Protein AF-A0AAF3J3B4-F1 (afdb_monomer_lite)

Structure (mmCIF, N/CA/C/O backbone):
data_AF-A0AAF3J3B4-F1
#
_entry.id   AF-A0AAF3J3B4-F1
#
loop_
_atom_site.group_PDB
_atom_site.id
_atom_site.type_symbol
_atom_site.label_atom_id
_atom_site.label_alt_id
_atom_site.label_comp_id
_atom_site.label_asym_id
_atom_site.label_entity_id
_atom_site.label_seq_id
_atom_site.pdbx_PDB_ins_code
_atom_site.Cartn_x
_atom_site.Cartn_y
_atom_site.Cartn_z
_atom_site.occupancy
_atom_site.B_iso_or_equiv
_atom_site.auth_seq_id
_atom_site.auth_comp_id
_atom_site.auth_asym_id
_atom_site.auth_atom_id
_atom_site.pdbx_PDB_model_num
ATOM 1 N N . MET A 1 1 ? -9.361 -20.810 19.603 1.00 33.06 1 MET A N 1
ATOM 2 C CA . MET A 1 1 ? -10.565 -20.028 19.255 1.00 33.06 1 MET A CA 1
ATOM 3 C C . MET A 1 1 ? -11.150 -19.500 20.558 1.00 33.06 1 MET A C 1
ATOM 5 O O . MET A 1 1 ? -11.818 -20.246 21.258 1.00 33.06 1 MET A O 1
ATOM 9 N N . GLN A 1 2 ? -10.766 -18.286 20.964 1.00 34.66 2 GLN A N 1
ATOM 10 C CA . GLN A 1 2 ? -11.284 -17.659 22.185 1.00 34.66 2 GLN A CA 1
ATOM 11 C C . GLN A 1 2 ? -12.595 -16.958 21.848 1.00 34.66 2 GLN A C 1
ATOM 13 O O . GLN A 1 2 ? -12.635 -16.104 20.969 1.00 34.66 2 GLN A O 1
ATOM 18 N N . ILE A 1 3 ? -13.665 -17.358 22.525 1.00 41.94 3 ILE A N 1
ATOM 19 C CA . ILE A 1 3 ? -14.946 -16.663 22.479 1.00 41.94 3 ILE A CA 1
ATOM 20 C C . ILE A 1 3 ? -14.814 -15.477 23.434 1.00 41.94 3 ILE A C 1
ATOM 22 O O . ILE A 1 3 ? -14.742 -15.672 24.649 1.00 41.94 3 ILE A O 1
ATOM 26 N N . SER A 1 4 ? -14.740 -14.263 22.891 1.00 51.06 4 SER A N 1
ATOM 27 C CA . SER A 1 4 ? -14.868 -13.031 23.668 1.00 51.06 4 SER A CA 1
ATOM 28 C C . SER A 1 4 ? -16.259 -13.011 24.302 1.00 51.06 4 SER A C 1
ATOM 30 O O . SER A 1 4 ? -17.266 -12.942 23.598 1.00 51.06 4 SER A O 1
ATOM 32 N N . ARG A 1 5 ? -16.341 -13.142 25.629 1.00 59.59 5 ARG A N 1
ATOM 33 C CA . ARG A 1 5 ? -17.603 -12.951 26.351 1.00 59.59 5 ARG A CA 1
ATOM 34 C C . ARG A 1 5 ? -17.799 -11.451 26.530 1.00 59.59 5 ARG A C 1
ATOM 36 O O . ARG A 1 5 ? -17.110 -10.843 27.332 1.00 59.59 5 ARG A O 1
ATOM 43 N N . TYR A 1 6 ? -18.735 -10.877 25.784 1.00 69.06 6 TYR A N 1
ATOM 44 C CA . TYR A 1 6 ? -19.132 -9.466 25.893 1.00 69.06 6 TYR A CA 1
ATOM 45 C C . TYR A 1 6 ? -20.041 -9.184 27.104 1.00 69.06 6 TYR A C 1
ATOM 47 O O . TYR A 1 6 ? -20.527 -8.071 27.267 1.00 69.06 6 TYR A O 1
ATOM 55 N N . PHE A 1 7 ? -20.312 -10.200 27.927 1.00 75.56 7 PHE A N 1
ATOM 56 C CA . PHE A 1 7 ? -21.194 -10.108 29.081 1.00 75.56 7 PHE A CA 1
ATOM 57 C C . PHE A 1 7 ? -20.631 -10.937 30.236 1.00 75.56 7 PHE A C 1
ATOM 59 O O . PHE A 1 7 ? -20.390 -12.141 30.087 1.00 75.56 7 PHE A O 1
ATOM 66 N N . SER A 1 8 ? -20.434 -10.276 31.373 1.00 81.88 8 SER A N 1
ATOM 67 C CA . SER A 1 8 ? -20.032 -10.874 32.645 1.00 81.88 8 SER A CA 1
ATOM 68 C C . SER A 1 8 ? -21.241 -10.895 33.577 1.00 81.88 8 SER A C 1
ATOM 70 O O . SER A 1 8 ? -21.992 -9.924 33.643 1.00 81.88 8 SER A O 1
ATOM 72 N N . TYR A 1 9 ? -21.440 -12.007 34.283 1.00 86.25 9 TYR A N 1
ATOM 73 C CA . TYR A 1 9 ? -22.593 -12.224 35.152 1.00 86.25 9 TYR A CA 1
ATOM 74 C C . TYR A 1 9 ? -22.147 -12.613 36.559 1.00 86.25 9 TYR A C 1
ATOM 76 O O . TYR A 1 9 ? -21.267 -13.462 36.707 1.00 86.25 9 TYR A O 1
ATOM 84 N N . SER A 1 10 ? -22.785 -12.011 37.562 1.00 85.62 10 SER A N 1
ATOM 85 C CA . SER A 1 10 ? -22.537 -12.261 38.981 1.00 85.62 10 SER A CA 1
ATOM 86 C C . SER A 1 10 ? -23.859 -12.255 39.746 1.00 85.62 10 SER A C 1
ATOM 88 O O . SER A 1 10 ? -24.708 -11.399 39.505 1.00 85.62 10 SER A O 1
ATOM 90 N N . GLU A 1 11 ? -24.009 -13.182 40.691 1.00 88.56 11 GLU A N 1
ATOM 91 C CA . GLU A 1 11 ? -25.193 -13.332 41.546 1.00 88.56 11 GLU A CA 1
ATOM 92 C C . GLU A 1 11 ? -24.821 -13.153 43.021 1.00 88.56 11 GLU A C 1
ATOM 94 O O . GLU A 1 11 ? -23.727 -13.527 43.452 1.00 88.56 11 GLU A O 1
ATOM 99 N N . ALA A 1 12 ? -25.755 -12.626 43.811 1.00 85.62 12 ALA A N 1
ATOM 100 C CA . ALA A 1 12 ? -25.661 -12.582 45.264 1.00 85.62 12 ALA A CA 1
ATOM 101 C C . ALA A 1 12 ? -27.042 -12.822 45.889 1.00 85.62 12 ALA A C 1
ATOM 103 O O . ALA A 1 12 ? -28.060 -12.429 45.320 1.00 85.62 12 ALA A O 1
ATOM 104 N N . ASN A 1 13 ? -27.079 -13.439 47.076 1.00 83.75 13 ASN A N 1
ATOM 105 C CA . ASN A 1 13 ? -28.333 -13.662 47.796 1.00 83.75 13 ASN A CA 1
ATOM 106 C C . ASN A 1 13 ? -28.951 -12.330 48.233 1.00 83.75 13 ASN A C 1
ATOM 108 O O . ASN A 1 13 ? -28.380 -11.600 49.048 1.00 83.75 13 ASN A O 1
ATOM 112 N N . TRP A 1 14 ? -30.153 -12.067 47.736 1.00 78.75 14 TRP A N 1
ATOM 113 C CA . TRP A 1 14 ? -30.972 -10.914 48.073 1.00 78.75 14 TRP A CA 1
ATOM 114 C C . TRP A 1 14 ? -32.441 -11.358 48.191 1.00 78.75 14 TRP A C 1
ATOM 116 O O . TRP A 1 14 ? -32.853 -12.200 47.398 1.00 78.75 14 TRP A O 1
ATOM 126 N N . PRO A 1 15 ? -33.244 -10.813 49.122 1.00 74.44 15 PRO A N 1
ATOM 127 C CA . PRO A 1 15 ? -32.869 -9.893 50.194 1.00 74.44 15 PRO A CA 1
ATOM 128 C C . PRO A 1 15 ? -32.170 -10.626 51.351 1.00 74.44 15 PRO A C 1
ATOM 130 O O . PRO A 1 15 ? -32.314 -11.833 51.540 1.00 74.44 15 PRO A O 1
ATOM 133 N N . SER A 1 16 ? -31.372 -9.909 52.149 1.00 73.81 16 SER A N 1
ATOM 134 C CA . SER A 1 16 ? -30.705 -10.548 53.290 1.00 73.81 16 SER A CA 1
ATOM 135 C C . SER A 1 16 ? -31.716 -10.900 54.389 1.00 73.81 16 SER A C 1
ATOM 137 O O . SER A 1 16 ? -32.579 -10.093 54.725 1.00 73.81 16 SER A O 1
ATOM 139 N N . LYS A 1 17 ? -31.568 -12.073 55.019 1.00 69.56 17 LYS A N 1
ATOM 140 C CA . LYS A 1 17 ? -32.453 -12.522 56.117 1.00 69.56 17 LYS A CA 1
ATOM 141 C C . LYS A 1 17 ? -32.439 -11.597 57.341 1.00 69.56 17 LYS A C 1
ATOM 143 O O . LYS A 1 17 ? -33.353 -11.644 58.153 1.00 69.56 17 LYS A O 1
ATOM 148 N N . SER A 1 18 ? -31.400 -10.770 57.480 1.00 67.81 18 SER A N 1
ATOM 149 C CA . SER A 1 18 ? -31.260 -9.800 58.572 1.00 67.81 18 SER A CA 1
ATOM 150 C C . SER A 1 18 ? -32.009 -8.488 58.315 1.00 67.81 18 SER A C 1
ATOM 152 O O . SER A 1 18 ? -32.057 -7.633 59.200 1.0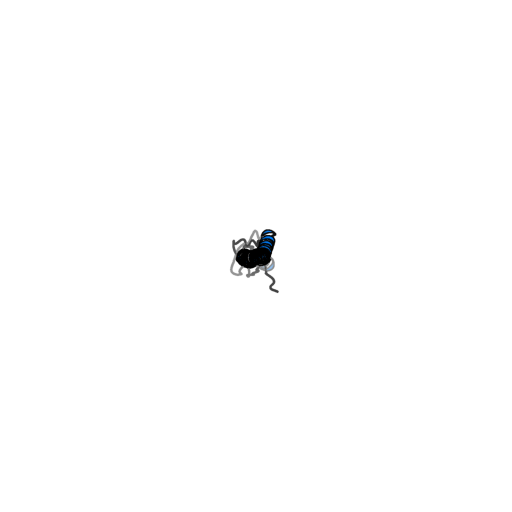0 67.81 18 SER A O 1
ATOM 154 N N . LEU A 1 19 ? -32.544 -8.284 57.111 1.00 62.31 19 LEU A N 1
ATOM 155 C CA . LEU A 1 19 ? -33.211 -7.048 56.735 1.00 62.31 19 LEU A CA 1
ATOM 156 C C . LEU A 1 19 ? -34.717 -7.165 56.991 1.00 62.31 19 LEU A C 1
ATOM 158 O O . LEU A 1 19 ? -35.427 -7.852 56.268 1.00 62.31 19 LEU A O 1
ATOM 162 N N . ASN A 1 20 ? -35.208 -6.447 58.002 1.00 60.50 20 ASN A N 1
ATOM 163 C CA . ASN A 1 20 ? -36.636 -6.195 58.201 1.00 60.50 20 ASN A CA 1
ATOM 164 C C . ASN A 1 20 ? -37.045 -4.961 57.378 1.00 60.50 20 ASN A C 1
ATOM 166 O O . ASN A 1 20 ? -37.274 -3.883 57.928 1.00 60.50 20 ASN A O 1
ATOM 170 N N . ILE A 1 21 ? -37.007 -5.078 56.047 1.00 59.84 21 ILE A N 1
ATOM 171 C CA . ILE A 1 21 ? -37.425 -3.998 55.147 1.00 59.84 21 ILE A CA 1
ATOM 172 C C . ILE A 1 21 ? -38.808 -4.342 54.597 1.00 59.84 21 ILE A C 1
ATOM 174 O O . ILE A 1 21 ? -38.985 -5.385 53.972 1.00 59.84 21 ILE A O 1
ATOM 178 N N . SER A 1 22 ? -39.770 -3.431 54.740 1.00 58.19 22 SER A N 1
ATOM 179 C CA . SER A 1 22 ? -41.000 -3.451 53.947 1.00 58.19 22 SER A CA 1
ATOM 180 C C . SER A 1 22 ? -40.673 -3.014 52.514 1.00 58.19 22 SER A C 1
ATOM 182 O O . SER A 1 22 ? -40.725 -1.826 52.182 1.00 58.19 22 SER A O 1
ATOM 184 N N . LEU A 1 23 ? -40.241 -3.956 51.676 1.00 61.84 23 LEU A N 1
ATOM 185 C CA . LEU A 1 23 ? -40.080 -3.723 50.244 1.00 61.84 23 LEU A CA 1
ATOM 186 C C . LEU A 1 23 ? -41.479 -3.528 49.649 1.00 61.84 23 LEU A C 1
ATOM 188 O O . LEU A 1 23 ? -42.265 -4.459 49.588 1.00 61.84 23 LEU A O 1
ATOM 192 N N . GLY A 1 24 ? -41.821 -2.301 49.258 1.00 65.44 24 GLY A N 1
ATOM 193 C CA . GLY A 1 24 ? -43.134 -1.993 48.685 1.00 65.44 24 GLY A CA 1
ATOM 194 C C . GLY A 1 24 ? -44.298 -2.011 49.687 1.00 65.44 24 GLY A C 1
ATOM 195 O O . GLY A 1 24 ? -44.121 -1.951 50.903 1.00 65.44 24 GLY A O 1
ATOM 196 N N . ARG A 1 25 ? -45.523 -2.012 49.148 1.00 62.44 25 ARG A N 1
ATOM 197 C CA . ARG A 1 25 ? -46.770 -2.050 49.921 1.00 62.44 25 ARG A CA 1
ATOM 198 C C . ARG A 1 25 ? -47.206 -3.511 50.038 1.00 62.44 25 ARG A C 1
ATOM 200 O O . ARG A 1 25 ? -47.656 -4.091 49.056 1.00 62.44 25 ARG A O 1
ATOM 207 N N . CYS A 1 26 ? -47.018 -4.084 51.221 1.00 67.81 26 CYS A N 1
ATOM 208 C CA . CYS A 1 26 ? -47.413 -5.447 51.551 1.00 67.81 26 CYS A CA 1
ATOM 209 C C . CYS A 1 26 ? -48.599 -5.380 52.513 1.00 67.81 26 CYS A C 1
ATOM 211 O O . CYS A 1 26 ? -48.481 -4.778 53.578 1.00 67.81 26 CYS A O 1
ATOM 213 N N . ASP A 1 27 ? -49.732 -5.967 52.132 1.00 69.75 27 ASP A N 1
ATOM 214 C CA . ASP A 1 27 ? -50.961 -5.961 52.941 1.00 69.75 27 ASP A CA 1
ATOM 215 C C . ASP A 1 27 ? -51.033 -7.159 53.922 1.00 69.75 27 ASP A C 1
ATOM 217 O O . ASP A 1 27 ? -52.034 -7.343 54.613 1.00 69.75 27 ASP A O 1
ATOM 221 N N . LEU A 1 28 ? -49.971 -7.976 53.980 1.00 70.50 28 LEU A N 1
ATOM 222 C CA . LEU A 1 28 ? -49.818 -9.171 54.824 1.00 70.50 28 LEU A CA 1
ATOM 223 C C . LEU A 1 28 ? -48.920 -8.897 56.043 1.00 70.50 28 LEU A C 1
ATOM 225 O O . LEU A 1 28 ? -48.344 -7.816 56.185 1.00 70.50 28 LEU A O 1
ATOM 229 N N . SER A 1 29 ? -48.787 -9.886 56.933 1.00 72.25 29 SER A N 1
ATOM 230 C CA . SER A 1 29 ? -47.860 -9.785 58.062 1.00 72.25 29 SER A CA 1
ATOM 231 C C . SER A 1 29 ? -46.400 -9.630 57.579 1.00 72.25 29 SER A C 1
ATOM 233 O O . SER A 1 29 ? -46.043 -10.133 56.510 1.00 72.25 29 SER A O 1
ATOM 235 N N . PRO A 1 30 ? -45.519 -8.948 58.340 1.00 71.06 30 PRO A N 1
ATOM 236 C CA . PRO A 1 30 ? -44.128 -8.723 57.929 1.00 71.06 30 PRO A CA 1
ATOM 237 C C . PRO A 1 30 ? -43.331 -10.013 57.678 1.00 71.06 30 PRO A C 1
ATOM 239 O O . 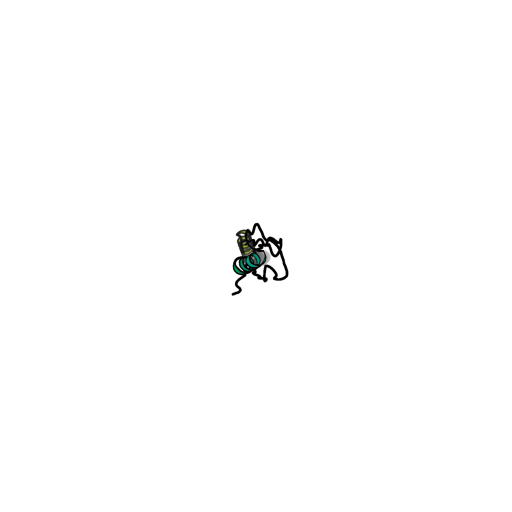PRO A 1 30 ? -42.396 -10.009 56.880 1.00 71.06 30 PRO A O 1
ATOM 242 N N . GLU A 1 31 ? -43.696 -11.107 58.351 1.00 73.44 31 GLU A N 1
ATOM 243 C CA . GLU A 1 31 ? -43.012 -12.399 58.249 1.00 73.44 31 GLU A CA 1
ATOM 244 C C . GLU A 1 31 ? -43.364 -13.125 56.943 1.00 73.44 31 GLU A C 1
ATOM 246 O O . GLU A 1 31 ? -42.461 -13.481 56.187 1.00 73.44 31 GLU A O 1
ATOM 251 N N . GLU A 1 32 ? -44.658 -13.238 56.618 1.00 76.31 32 GLU A N 1
ATOM 252 C CA . GLU A 1 32 ? -45.140 -13.830 55.355 1.00 76.31 32 GLU A CA 1
ATOM 253 C C . GLU A 1 32 ? -44.685 -13.010 54.142 1.00 76.31 32 GLU A C 1
ATOM 255 O O . GLU A 1 32 ? -44.373 -13.540 53.076 1.00 76.31 32 GLU A O 1
ATOM 260 N N . CYS A 1 33 ? -44.601 -11.692 54.312 1.00 75.94 33 CYS A N 1
ATOM 261 C CA . CYS A 1 33 ? -44.114 -10.801 53.275 1.00 75.94 33 CYS A CA 1
ATOM 262 C C . CYS A 1 33 ? -42.635 -11.056 52.938 1.00 75.94 33 CYS A C 1
ATOM 264 O O . CYS A 1 33 ? -42.248 -11.074 51.769 1.00 75.94 33 CYS A O 1
ATOM 266 N N . ASN A 1 34 ? -41.800 -11.272 53.958 1.00 75.44 34 ASN A N 1
ATOM 267 C CA . ASN A 1 34 ? -40.374 -11.533 53.775 1.00 75.44 34 ASN A CA 1
ATOM 268 C C . ASN A 1 34 ? -40.134 -12.880 53.076 1.00 75.44 34 ASN A C 1
ATOM 270 O O . ASN A 1 34 ? -39.282 -12.965 52.196 1.00 75.44 34 ASN A O 1
ATOM 274 N N . GLU A 1 35 ? -40.915 -13.908 53.416 1.00 77.44 35 GLU A N 1
ATOM 275 C CA . GLU A 1 35 ? -40.877 -15.208 52.734 1.00 77.44 35 GLU A CA 1
ATOM 276 C C . GLU A 1 35 ? -41.255 -15.068 51.251 1.00 77.44 35 GLU A C 1
ATOM 278 O O . GLU A 1 35 ? -40.494 -15.474 50.372 1.00 77.44 35 GLU A O 1
ATOM 283 N N . GLN A 1 36 ? -42.347 -14.359 50.954 1.00 78.06 36 GLN A N 1
ATOM 284 C CA . GLN A 1 36 ? -42.793 -14.129 49.579 1.00 78.06 36 GLN A CA 1
ATOM 285 C C . GLN A 1 36 ? -41.759 -13.368 48.733 1.00 78.06 36 GLN A C 1
ATOM 287 O O . GLN A 1 36 ? -41.567 -13.687 47.555 1.00 78.06 36 GLN A O 1
ATOM 292 N N . TYR A 1 37 ? -41.086 -12.368 49.315 1.00 78.06 37 TYR A N 1
ATOM 293 C CA . TYR A 1 37 ? -40.021 -11.620 48.640 1.00 78.06 37 TYR A CA 1
ATOM 294 C C . TYR A 1 37 ? -38.728 -12.423 48.480 1.00 78.06 37 TYR A C 1
ATOM 296 O O . TYR A 1 37 ? -38.000 -12.178 47.522 1.00 78.06 37 TYR A O 1
ATOM 304 N N . GLN A 1 38 ? -38.444 -13.380 49.366 1.00 77.25 38 GLN A N 1
ATOM 305 C CA . GLN A 1 38 ? -37.306 -14.291 49.212 1.00 77.25 38 GLN A CA 1
ATOM 306 C C . GLN A 1 38 ? -37.529 -15.318 48.101 1.00 77.25 38 GLN A C 1
ATOM 308 O O . GLN A 1 38 ? -36.577 -15.661 47.406 1.00 77.25 38 GLN A O 1
ATOM 313 N N . GLU A 1 39 ? -38.761 -15.791 47.909 1.00 80.50 39 GLU A N 1
ATOM 314 C CA . GLU A 1 39 ? -39.057 -16.789 46.875 1.00 80.50 39 GLU A CA 1
ATOM 315 C C . GLU A 1 39 ? -39.307 -16.179 45.490 1.00 80.50 39 GLU A C 1
ATOM 317 O O . GLU A 1 39 ? -38.960 -16.787 44.479 1.00 80.50 39 GLU A O 1
ATOM 322 N N . ASN A 1 40 ? -39.889 -14.975 45.424 1.00 81.94 40 ASN A N 1
ATOM 323 C CA . ASN A 1 40 ? -40.328 -14.370 44.159 1.00 81.94 40 ASN A CA 1
ATOM 324 C C . ASN A 1 40 ? -39.579 -13.081 43.781 1.00 81.94 40 ASN A C 1
ATOM 326 O O . ASN A 1 40 ? -39.801 -12.535 42.698 1.00 81.94 40 ASN A O 1
ATOM 330 N N . GLY A 1 41 ? -38.731 -12.553 44.664 1.00 79.56 41 GLY A N 1
ATOM 331 C CA . GLY A 1 41 ? -37.979 -11.326 44.421 1.00 79.56 41 GLY A CA 1
ATOM 332 C C . GLY A 1 41 ? -36.709 -11.574 43.613 1.00 79.56 41 GLY A C 1
ATOM 333 O O . GLY A 1 41 ? -35.917 -12.452 43.935 1.00 79.56 41 GLY A O 1
ATOM 334 N N . ALA A 1 42 ? -36.476 -10.748 42.593 1.00 82.44 42 ALA A N 1
ATOM 335 C CA . ALA A 1 42 ? -35.211 -10.703 41.867 1.00 82.44 42 ALA A CA 1
ATOM 336 C C . ALA A 1 42 ? -34.743 -9.251 41.727 1.00 82.44 42 ALA A C 1
ATOM 338 O O . ALA A 1 42 ? -35.506 -8.381 41.303 1.00 82.44 42 ALA A O 1
ATOM 339 N N . MET A 1 43 ? -33.481 -8.997 42.071 1.00 82.31 43 MET A N 1
ATOM 340 C CA . MET A 1 43 ? -32.824 -7.708 41.867 1.00 82.31 43 MET A CA 1
ATOM 341 C C . MET A 1 43 ? -31.832 -7.845 40.714 1.00 82.31 43 MET A C 1
ATOM 343 O O . MET A 1 43 ? -30.947 -8.695 40.757 1.00 82.31 43 MET A O 1
ATOM 347 N N . VAL A 1 44 ? -31.992 -7.021 39.678 1.00 87.94 44 VAL A N 1
ATOM 348 C CA . VAL A 1 44 ? -31.106 -7.008 38.509 1.00 87.94 44 VAL A CA 1
ATOM 349 C C . VAL A 1 44 ? -30.527 -5.614 38.366 1.00 87.94 44 VAL A C 1
ATOM 351 O O . VAL A 1 44 ? -31.266 -4.650 38.175 1.00 87.94 44 VAL A O 1
ATOM 354 N N . GLU A 1 45 ? -29.204 -5.519 38.426 1.00 85.25 45 GLU A N 1
ATOM 355 C CA . GLU A 1 45 ? -28.488 -4.275 38.186 1.00 85.25 45 GLU A CA 1
ATOM 356 C C . GLU A 1 45 ? -27.549 -4.443 36.988 1.00 85.25 45 GLU A C 1
ATOM 358 O O . GLU A 1 45 ? -26.788 -5.407 36.905 1.00 85.25 45 GLU A O 1
ATOM 363 N N . VAL A 1 46 ? -27.628 -3.514 36.034 1.00 86.88 46 VAL A N 1
ATOM 364 C CA . VAL A 1 46 ? -26.835 -3.542 34.801 1.00 86.88 46 VAL A CA 1
ATOM 365 C C . VAL A 1 46 ? -25.897 -2.348 34.810 1.00 86.88 46 VAL A C 1
ATOM 367 O O . VAL A 1 46 ? -26.342 -1.200 34.817 1.00 86.88 46 VAL A O 1
ATOM 370 N N . PHE A 1 47 ? -24.596 -2.628 34.782 1.00 82.56 47 PHE A N 1
ATOM 371 C CA . PHE A 1 47 ? -23.547 -1.616 34.795 1.00 82.56 47 PHE A CA 1
ATOM 372 C C . PHE A 1 47 ? -22.530 -1.874 33.683 1.00 82.56 47 PHE A C 1
ATOM 374 O O . PHE A 1 47 ? -22.306 -3.015 33.279 1.00 82.56 47 PHE A O 1
ATOM 381 N N . PHE A 1 48 ? -21.897 -0.806 33.202 1.00 79.19 48 PHE A N 1
ATOM 382 C CA . PHE A 1 48 ? -20.744 -0.906 32.311 1.00 79.19 48 PHE A CA 1
ATOM 383 C C . PHE A 1 48 ? -19.494 -1.216 33.143 1.00 79.19 48 PHE A C 1
ATOM 385 O O . PHE A 1 48 ? -19.207 -0.494 34.095 1.00 79.19 48 PHE A O 1
ATOM 392 N N . GLU A 1 49 ? -18.754 -2.272 32.791 1.00 71.94 49 GLU A N 1
ATOM 393 C CA . GLU A 1 49 ? -17.553 -2.701 33.529 1.00 71.94 49 GLU A CA 1
ATOM 394 C C . GLU A 1 49 ? -16.434 -1.643 33.465 1.00 71.94 49 GLU A C 1
ATOM 396 O O . GLU A 1 49 ? -15.771 -1.361 34.463 1.00 71.94 49 GLU A O 1
ATOM 401 N N . GLN A 1 50 ? -16.277 -0.983 32.315 1.00 69.31 50 GLN A N 1
ATOM 402 C CA . GLN A 1 50 ? -15.395 0.166 32.128 1.00 69.31 50 GLN A CA 1
ATOM 403 C C . GLN A 1 50 ? -16.083 1.227 31.252 1.00 69.31 50 GLN A C 1
ATOM 405 O O . GLN A 1 50 ? -16.713 0.895 30.250 1.00 69.31 50 GLN A O 1
ATOM 410 N N . LEU A 1 51 ? -15.909 2.521 31.567 1.00 65.12 51 LEU A N 1
ATOM 411 C CA . LEU A 1 51 ? -16.326 3.643 30.700 1.00 65.12 51 LEU A CA 1
ATOM 412 C C . LEU A 1 51 ? -15.315 3.872 29.558 1.00 65.12 51 LEU A C 1
ATOM 414 O O . LEU A 1 51 ? -14.932 5.001 29.256 1.00 65.12 51 LEU A O 1
ATOM 418 N N . ASN A 1 52 ? -14.821 2.787 28.969 1.00 62.34 52 ASN A N 1
ATOM 419 C CA . ASN A 1 52 ? -13.907 2.824 27.843 1.00 62.34 52 ASN A CA 1
ATOM 420 C C . ASN A 1 52 ? -14.646 2.301 26.615 1.00 62.34 52 ASN A C 1
ATOM 422 O O . ASN A 1 52 ? -15.095 1.158 26.589 1.00 62.34 52 ASN A O 1
ATOM 426 N N . TYR A 1 53 ? -14.787 3.148 25.604 1.00 60.34 53 TYR A N 1
ATOM 427 C CA . TYR A 1 53 ? -15.365 2.741 24.333 1.00 60.34 53 TYR A CA 1
ATOM 428 C C . TYR A 1 53 ? -14.256 2.104 23.495 1.00 60.34 53 TYR A C 1
ATOM 430 O O . TYR A 1 53 ? -13.415 2.804 22.934 1.00 60.34 53 TYR A O 1
ATOM 438 N N . GLU A 1 54 ? -14.236 0.775 23.413 1.00 58.97 54 GLU A N 1
ATOM 439 C CA . GLU A 1 54 ? -13.366 0.071 22.471 1.00 58.97 54 GLU A CA 1
ATOM 440 C C . GLU A 1 54 ? -13.963 0.165 21.065 1.00 58.97 54 GLU A C 1
ATOM 442 O O . GLU A 1 54 ? -14.878 -0.569 20.691 1.00 58.97 54 GLU A O 1
ATOM 447 N N . VAL A 1 55 ? -13.463 1.115 20.276 1.00 60.22 55 VAL A N 1
ATOM 448 C CA . VAL A 1 55 ? -13.810 1.230 18.859 1.00 60.22 55 VAL A CA 1
ATOM 449 C C . VAL A 1 55 ? -12.823 0.384 18.0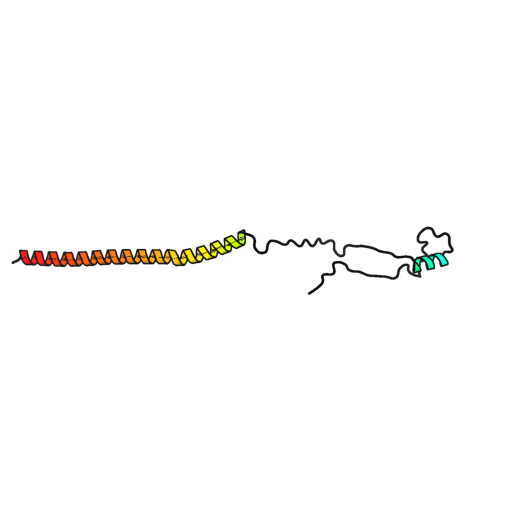59 1.00 60.22 55 VAL A C 1
ATOM 451 O O . VAL A 1 55 ? -11.677 0.778 17.854 1.00 60.22 55 VAL A O 1
ATOM 454 N N . PHE A 1 56 ? -13.268 -0.782 17.593 1.00 48.50 56 PHE A N 1
ATOM 455 C CA . PHE A 1 56 ? -12.521 -1.586 16.628 1.00 48.50 56 PHE A CA 1
ATOM 456 C C . PHE A 1 56 ? -12.629 -0.935 15.247 1.00 48.50 56 PHE A C 1
ATOM 458 O O . PHE A 1 56 ? -13.604 -1.132 14.525 1.00 48.50 56 PHE A O 1
ATOM 465 N N . THR A 1 57 ? -11.642 -0.116 14.886 1.00 51.50 57 THR A N 1
ATOM 466 C CA . THR A 1 57 ? -11.525 0.416 13.529 1.00 51.50 57 THR A CA 1
ATOM 467 C C . THR A 1 57 ? -10.758 -0.587 12.668 1.00 51.50 57 THR A C 1
ATOM 469 O O . THR A 1 57 ? -9.539 -0.720 12.760 1.00 51.50 57 THR A O 1
ATOM 472 N N . GLU A 1 58 ? -11.465 -1.324 11.810 1.00 51.47 58 GLU A N 1
ATOM 473 C CA . GLU A 1 58 ? -10.818 -2.016 10.694 1.00 51.47 58 GLU A CA 1
ATOM 474 C C . GLU A 1 58 ? -10.345 -0.959 9.690 1.00 51.47 58 GLU A C 1
ATOM 476 O O . GLU A 1 58 ? -11.098 -0.479 8.846 1.00 51.47 58 GLU A O 1
ATOM 481 N N . SER A 1 59 ? -9.084 -0.545 9.798 1.00 58.44 59 SER A N 1
ATOM 482 C CA . SER A 1 59 ? -8.422 0.156 8.701 1.00 58.44 59 SER A CA 1
ATOM 483 C C . SER A 1 59 ? -8.076 -0.869 7.622 1.00 58.44 59 SER A C 1
ATOM 485 O O . SER A 1 59 ? -7.468 -1.890 7.956 1.00 58.44 59 SER A O 1
ATOM 487 N N . GLU A 1 60 ? -8.410 -0.609 6.354 1.00 58.41 60 GLU A N 1
ATOM 488 C CA . GLU A 1 60 ? -8.071 -1.502 5.239 1.00 58.41 60 GLU A CA 1
ATOM 489 C C . GLU A 1 60 ? -6.601 -1.943 5.327 1.00 58.41 60 GLU A C 1
ATOM 491 O O . GLU A 1 60 ? -5.682 -1.122 5.242 1.00 58.41 60 GLU A O 1
ATOM 496 N N . ALA A 1 61 ? -6.367 -3.250 5.492 1.00 61.41 61 ALA A N 1
ATOM 497 C CA . ALA A 1 61 ? -5.021 -3.809 5.640 1.00 61.41 61 ALA A CA 1
ATOM 498 C C . ALA A 1 61 ? -4.112 -3.468 4.441 1.00 61.41 61 ALA A C 1
ATOM 500 O O . ALA A 1 61 ? -2.881 -3.466 4.562 1.00 61.41 61 ALA A O 1
ATOM 501 N N . TYR A 1 62 ? -4.721 -3.136 3.296 1.00 54.22 62 TYR A N 1
ATOM 502 C CA . TYR A 1 62 ? -4.030 -2.791 2.067 1.00 54.22 62 TYR A CA 1
ATOM 503 C C . TYR A 1 62 ? -4.862 -1.842 1.187 1.00 54.22 62 TYR A C 1
ATOM 505 O O . TYR A 1 62 ? -5.488 -2.250 0.213 1.00 54.22 62 TYR A O 1
ATOM 513 N N . GLY A 1 63 ? -4.880 -0.554 1.534 1.00 75.19 63 GLY A N 1
ATOM 514 C CA . GLY A 1 63 ? -5.481 0.466 0.672 1.00 75.19 63 GLY A CA 1
ATOM 515 C C . GLY A 1 63 ? -4.721 0.627 -0.653 1.00 75.19 63 GLY A C 1
ATOM 516 O O . GLY A 1 63 ? -3.518 0.358 -0.737 1.00 75.19 63 GLY A O 1
ATOM 517 N N . VAL A 1 64 ? -5.397 1.151 -1.679 1.00 77.44 64 VAL A N 1
ATOM 518 C CA . VAL A 1 64 ? -4.822 1.428 -3.017 1.00 77.44 64 VAL A CA 1
ATOM 519 C C . VAL A 1 64 ? -3.505 2.215 -2.975 1.00 77.44 64 VAL A C 1
ATOM 521 O O . VAL A 1 64 ? -2.632 2.008 -3.815 1.00 77.44 64 VAL A O 1
ATOM 524 N N . VAL A 1 65 ? -3.316 3.065 -1.962 1.00 81.44 65 VAL A N 1
ATOM 525 C CA . VAL A 1 65 ? -2.081 3.837 -1.750 1.00 81.44 65 VAL A CA 1
ATOM 526 C C . VAL A 1 65 ? -0.879 2.936 -1.443 1.00 81.44 65 VAL A C 1
ATOM 528 O O . VAL A 1 65 ? 0.190 3.146 -2.011 1.00 81.44 65 VAL A O 1
ATOM 531 N N . LYS A 1 66 ? -1.042 1.912 -0.593 1.00 79.88 66 LYS A N 1
ATOM 532 C CA . LYS A 1 66 ? 0.034 0.949 -0.292 1.00 79.88 66 LYS A CA 1
ATOM 533 C C . LYS A 1 66 ? 0.370 0.091 -1.508 1.00 79.88 66 LYS A C 1
ATOM 535 O O . LYS A 1 66 ? 1.542 -0.115 -1.796 1.00 79.88 66 LYS A O 1
ATOM 540 N N . MET A 1 67 ? -0.646 -0.328 -2.263 1.00 82.25 67 MET A N 1
ATOM 541 C CA . MET A 1 67 ? -0.442 -1.105 -3.487 1.00 82.25 67 MET A CA 1
ATOM 542 C C . MET A 1 67 ? 0.352 -0.321 -4.538 1.00 82.25 67 MET A C 1
ATOM 544 O O 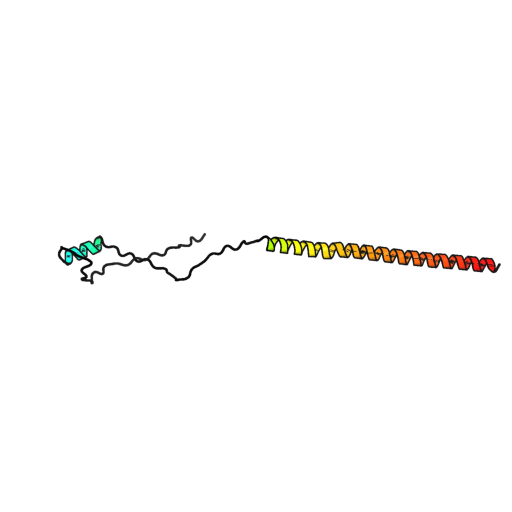. MET A 1 67 ? 1.285 -0.857 -5.129 1.00 82.25 67 MET A O 1
ATOM 548 N N . LEU A 1 68 ? 0.015 0.955 -4.751 1.00 84.25 68 LEU A N 1
ATOM 549 C CA . LEU A 1 68 ? 0.730 1.827 -5.687 1.00 84.25 68 LEU A CA 1
ATOM 550 C C . LEU A 1 68 ? 2.152 2.155 -5.214 1.00 84.25 68 LEU A C 1
ATOM 552 O O . LEU A 1 68 ? 3.051 2.251 -6.049 1.00 84.25 68 LEU A O 1
ATOM 556 N N . ALA A 1 69 ? 2.368 2.298 -3.903 1.00 87.75 69 ALA A N 1
ATOM 557 C CA . ALA A 1 69 ? 3.697 2.508 -3.335 1.00 87.75 69 ALA A CA 1
ATOM 558 C C . ALA A 1 69 ? 4.623 1.308 -3.596 1.00 87.75 69 ALA A C 1
ATOM 560 O O . ALA A 1 69 ? 5.746 1.496 -4.065 1.00 87.75 69 ALA A O 1
ATOM 561 N N . ASP A 1 70 ? 4.135 0.083 -3.386 1.00 88.69 70 ASP A N 1
ATOM 562 C CA . ASP A 1 70 ? 4.915 -1.133 -3.633 1.00 88.69 70 ASP A CA 1
ATOM 563 C C . ASP A 1 70 ? 5.156 -1.358 -5.138 1.00 88.69 70 ASP A C 1
ATOM 565 O O . ASP A 1 70 ? 6.266 -1.717 -5.543 1.00 88.69 70 ASP A O 1
ATOM 569 N N . PHE A 1 71 ? 4.167 -1.055 -5.988 1.00 87.62 71 PHE A N 1
ATOM 570 C CA . PHE A 1 71 ? 4.315 -1.109 -7.447 1.00 87.62 71 PHE A CA 1
ATOM 571 C C . PHE A 1 71 ? 5.346 -0.098 -7.964 1.00 87.62 71 PHE A C 1
ATOM 573 O O . PHE A 1 71 ? 6.235 -0.451 -8.737 1.00 87.62 71 PHE A O 1
ATOM 580 N N . GLY A 1 72 ? 5.254 1.159 -7.524 1.00 84.75 72 GLY A N 1
ATOM 581 C CA . GLY A 1 72 ? 6.193 2.213 -7.904 1.00 84.75 72 GLY A CA 1
ATOM 582 C C . GLY A 1 72 ? 7.608 1.945 -7.393 1.00 84.75 72 GLY A C 1
ATOM 583 O O . GLY A 1 72 ? 8.573 2.185 -8.114 1.00 84.75 72 GLY A O 1
ATOM 584 N N . GLY A 1 73 ? 7.738 1.386 -6.186 1.00 86.19 73 GLY A N 1
ATOM 585 C CA . GLY A 1 73 ? 9.024 1.015 -5.599 1.00 86.19 73 GLY A CA 1
ATOM 586 C C . GLY A 1 73 ? 9.726 -0.101 -6.370 1.00 86.19 73 GLY A C 1
ATOM 587 O O . GLY A 1 73 ? 10.897 0.035 -6.719 1.00 86.19 73 GLY A O 1
ATOM 588 N N . GLN A 1 74 ? 9.014 -1.183 -6.698 1.00 84.81 74 GLN A N 1
ATOM 589 C CA . GLN A 1 74 ? 9.598 -2.301 -7.444 1.00 84.81 74 GLN A CA 1
ATOM 590 C C . GLN A 1 74 ? 9.883 -1.935 -8.907 1.00 84.81 74 GLN A C 1
ATOM 592 O O . GLN A 1 74 ? 10.968 -2.236 -9.406 1.00 84.81 74 GLN A O 1
ATOM 597 N N . LEU A 1 75 ? 8.968 -1.225 -9.579 1.00 83.31 75 LEU A N 1
ATOM 598 C CA . LEU A 1 75 ? 9.185 -0.764 -10.953 1.00 83.31 75 LEU A CA 1
ATOM 599 C C . LEU A 1 75 ? 10.294 0.288 -11.038 1.00 83.31 75 LEU A C 1
ATOM 601 O O . LEU A 1 75 ? 11.108 0.222 -11.950 1.00 83.31 75 LEU A O 1
ATOM 605 N N . GLY A 1 76 ? 10.378 1.222 -10.089 1.00 81.62 76 GLY A N 1
ATOM 606 C CA . GLY A 1 76 ? 11.446 2.221 -10.041 1.00 81.62 76 GLY A CA 1
ATOM 607 C C . GLY A 1 76 ? 12.818 1.602 -9.773 1.00 81.62 76 GLY A C 1
ATOM 608 O O . GLY A 1 76 ? 13.795 1.965 -10.426 1.00 81.62 76 GLY A O 1
ATOM 609 N N . LEU A 1 77 ? 12.888 0.614 -8.877 1.00 78.75 77 LEU A N 1
ATOM 610 C CA . LEU A 1 77 ? 14.127 -0.094 -8.559 1.00 78.75 77 LEU A CA 1
ATOM 611 C C . LEU A 1 77 ? 14.638 -0.923 -9.750 1.00 78.75 77 LEU A C 1
ATOM 613 O O . LEU A 1 77 ? 15.820 -0.859 -10.083 1.00 78.75 77 LEU A O 1
ATOM 617 N N . TRP A 1 78 ? 13.752 -1.664 -10.423 1.00 77.31 78 TRP A N 1
ATOM 618 C CA . TRP A 1 78 ? 14.126 -2.546 -11.536 1.00 77.31 78 TRP A CA 1
ATOM 619 C C . TRP A 1 78 ? 14.283 -1.794 -12.861 1.00 77.31 78 TRP A C 1
ATOM 621 O O . TRP A 1 78 ? 15.249 -2.016 -13.589 1.00 77.31 78 TRP A O 1
ATOM 631 N N . SER A 1 79 ? 13.386 -0.856 -13.170 1.00 74.38 79 SER A N 1
ATOM 632 C CA . SER A 1 79 ? 13.504 -0.026 -14.373 1.00 74.38 79 SER A CA 1
ATOM 633 C C . SER A 1 79 ? 14.684 0.938 -14.270 1.00 74.38 79 SER A C 1
ATOM 635 O O . SER A 1 79 ? 15.340 1.196 -15.272 1.00 74.38 79 SER A O 1
ATOM 637 N N . GLY A 1 80 ? 14.981 1.463 -13.079 1.00 73.69 80 GLY A N 1
ATOM 638 C CA . GLY A 1 80 ? 16.096 2.383 -12.872 1.00 73.69 80 GLY A CA 1
ATOM 639 C C . GLY A 1 80 ? 17.453 1.702 -13.017 1.00 73.69 80 GLY A C 1
ATOM 640 O O . GLY A 1 80 ? 18.278 2.156 -13.800 1.00 73.69 80 GLY A O 1
ATOM 641 N N . VAL A 1 81 ? 17.684 0.591 -12.311 1.00 70.69 81 VAL A N 1
ATOM 642 C CA . VAL A 1 81 ? 19.000 -0.072 -12.297 1.00 70.69 81 VAL A CA 1
ATOM 643 C C . VAL A 1 81 ? 19.239 -0.925 -13.545 1.00 70.69 81 VAL A C 1
ATOM 645 O O . VAL A 1 81 ? 20.369 -1.017 -14.001 1.00 70.69 81 VAL A O 1
ATOM 648 N N . SER A 1 82 ? 18.220 -1.548 -14.143 1.00 79.25 82 SER A N 1
ATOM 649 C CA . SER A 1 82 ? 18.451 -2.440 -15.291 1.00 79.25 82 SER A CA 1
ATOM 650 C C . SER A 1 82 ? 18.382 -1.734 -16.649 1.00 79.25 82 SER A C 1
ATOM 652 O O . SER A 1 82 ? 19.218 -2.009 -17.505 1.00 79.25 82 SER A O 1
ATOM 654 N N . PHE A 1 83 ? 17.438 -0.812 -16.879 1.00 80.56 83 PHE A N 1
ATOM 655 C CA . PHE A 1 83 ? 17.311 -0.146 -18.186 1.00 80.56 83 PHE A CA 1
ATOM 656 C C . PHE A 1 83 ? 18.335 0.979 -18.376 1.00 80.56 83 PHE A C 1
ATOM 658 O O . PHE A 1 83 ? 18.957 1.058 -19.437 1.00 80.56 83 PHE A O 1
ATOM 665 N N . MET A 1 84 ? 18.573 1.813 -17.353 1.00 84.88 84 MET A N 1
ATOM 666 C CA . MET A 1 84 ? 19.568 2.891 -17.463 1.00 84.88 84 MET A CA 1
ATOM 667 C C . MET A 1 84 ? 20.974 2.334 -17.674 1.00 84.88 84 MET A C 1
ATOM 669 O O . MET A 1 84 ? 21.692 2.823 -18.539 1.00 84.88 84 MET A O 1
ATOM 673 N N . THR A 1 85 ? 21.337 1.259 -16.970 1.00 84.25 85 THR A N 1
ATOM 674 C CA . THR A 1 85 ? 22.647 0.615 -17.125 1.00 84.25 85 THR A CA 1
ATOM 675 C C . THR A 1 85 ? 22.835 -0.018 -18.507 1.00 84.25 85 THR A C 1
ATOM 677 O O . THR A 1 85 ? 23.939 0.028 -19.045 1.00 84.25 85 THR A O 1
ATOM 680 N N . VAL A 1 86 ? 21.780 -0.550 -19.140 1.00 84.50 86 VAL A N 1
ATOM 681 C CA . VAL A 1 86 ? 21.853 -1.032 -20.534 1.00 84.50 86 VAL A CA 1
ATOM 682 C C . VAL A 1 86 ? 22.056 0.128 -21.512 1.00 84.50 86 VAL A C 1
ATOM 684 O O . VAL A 1 86 ? 22.922 0.045 -22.382 1.00 84.50 86 VAL A O 1
ATOM 687 N N . CYS A 1 87 ? 21.305 1.221 -21.362 1.00 89.19 87 CYS A N 1
ATOM 688 C CA . CYS A 1 87 ? 21.481 2.422 -22.183 1.00 89.19 87 CYS A CA 1
ATOM 689 C C . CYS A 1 87 ? 22.893 3.010 -22.047 1.00 89.19 87 CYS A C 1
ATOM 691 O O . CYS A 1 87 ? 23.503 3.391 -23.045 1.00 89.19 87 CYS A O 1
ATOM 693 N N . GLU A 1 88 ? 23.435 3.032 -20.831 1.00 91.25 88 GLU A N 1
ATOM 694 C CA . GLU A 1 88 ? 24.789 3.508 -20.549 1.00 91.25 88 GLU A CA 1
ATOM 695 C C . GLU A 1 88 ? 25.856 2.610 -21.195 1.00 91.25 88 GLU A C 1
ATOM 697 O O . GLU A 1 88 ? 26.775 3.110 -21.842 1.00 91.25 88 GLU A O 1
ATOM 702 N N . PHE A 1 89 ? 25.688 1.285 -21.140 1.00 89.88 89 PHE A N 1
ATOM 703 C CA . PHE A 1 89 ? 26.570 0.342 -21.836 1.00 89.88 89 PHE A CA 1
ATOM 704 C C . PHE A 1 89 ? 26.555 0.519 -23.361 1.00 89.88 89 PHE A C 1
ATOM 706 O O . PHE A 1 89 ? 27.606 0.450 -24.001 1.00 89.88 89 PHE A O 1
ATOM 713 N N . LEU A 1 90 ? 25.381 0.757 -23.955 1.00 93.12 90 LEU A N 1
ATOM 714 C CA . LEU A 1 90 ? 25.252 1.010 -25.393 1.00 93.12 90 LEU A CA 1
ATOM 715 C C . LEU A 1 90 ? 25.912 2.334 -25.796 1.00 93.12 90 LEU A C 1
ATOM 717 O O . LEU A 1 90 ? 26.622 2.376 -26.801 1.00 93.12 90 LEU A O 1
ATOM 721 N N . GLY A 1 91 ? 25.722 3.392 -25.002 1.00 93.75 91 GLY A N 1
ATOM 722 C CA . GLY A 1 91 ? 26.403 4.674 -25.197 1.00 93.75 91 GLY A CA 1
ATOM 723 C C . GLY A 1 91 ? 27.923 4.517 -25.161 1.00 93.75 91 GLY A C 1
ATOM 724 O O . GLY A 1 91 ? 28.608 4.918 -26.103 1.00 93.75 91 GLY A O 1
ATOM 725 N N . LEU A 1 92 ? 28.437 3.828 -24.138 1.00 94.06 92 LEU A N 1
ATOM 726 C CA . LEU A 1 92 ? 29.865 3.556 -23.981 1.00 94.06 92 LEU A CA 1
ATOM 727 C C . LEU A 1 92 ? 30.436 2.763 -25.168 1.00 94.06 92 LEU A C 1
ATOM 729 O O . LEU A 1 92 ? 31.514 3.076 -25.672 1.00 94.06 92 LEU A O 1
ATOM 733 N N . PHE A 1 93 ? 29.713 1.746 -25.646 1.00 94.62 93 PHE A N 1
ATOM 734 C CA . PHE A 1 93 ? 30.151 0.939 -26.785 1.00 94.62 93 PHE A CA 1
ATOM 735 C C . PHE A 1 93 ? 30.211 1.758 -28.083 1.00 94.62 93 PHE A C 1
ATOM 737 O O . PHE A 1 93 ? 31.177 1.647 -28.840 1.00 94.62 93 PHE A O 1
ATOM 744 N N . CYS A 1 94 ? 29.214 2.613 -28.326 1.00 95.06 94 CYS A N 1
ATOM 745 C CA . CYS A 1 94 ? 29.193 3.516 -29.475 1.00 95.06 94 CYS A CA 1
ATOM 746 C C . CYS A 1 94 ? 30.354 4.520 -29.444 1.00 95.06 94 CYS A C 1
ATOM 748 O O . CYS A 1 94 ? 31.025 4.706 -30.461 1.00 95.06 94 CYS A O 1
ATOM 750 N N . GLU A 1 95 ? 30.631 5.131 -28.289 1.00 94.19 95 GLU A N 1
ATOM 751 C CA . GLU A 1 95 ? 31.757 6.061 -28.138 1.00 94.19 95 GLU A CA 1
ATOM 752 C C . GLU A 1 95 ? 33.104 5.363 -28.338 1.00 94.19 95 GLU A C 1
ATOM 754 O O . GLU A 1 95 ? 33.960 5.858 -29.078 1.00 94.19 95 GLU A O 1
ATOM 759 N N . LEU A 1 96 ? 33.278 4.174 -27.755 1.00 93.31 96 LEU A N 1
ATOM 760 C CA . LEU A 1 96 ? 34.485 3.371 -27.930 1.00 93.31 96 LEU A CA 1
ATOM 761 C C . LEU A 1 96 ? 34.705 3.013 -29.408 1.00 93.31 96 LEU A C 1
ATOM 763 O O . LEU A 1 96 ? 35.815 3.159 -29.924 1.00 93.31 96 LEU A O 1
ATOM 767 N N . ALA A 1 97 ? 33.650 2.583 -30.106 1.00 94.50 97 ALA A N 1
ATOM 768 C CA . ALA A 1 97 ? 33.708 2.243 -31.523 1.00 94.50 97 ALA A CA 1
ATOM 769 C C . ALA A 1 97 ? 34.040 3.463 -32.394 1.00 94.50 97 ALA A C 1
ATOM 771 O O . ALA A 1 97 ? 34.878 3.363 -33.292 1.00 94.50 97 ALA A O 1
ATOM 772 N N . TYR A 1 98 ? 33.439 4.622 -32.112 1.00 95.12 98 TYR A N 1
ATOM 773 C CA . TYR A 1 98 ? 33.728 5.867 -32.824 1.00 95.12 98 TYR A CA 1
ATOM 774 C C . TYR A 1 98 ? 35.188 6.297 -32.644 1.00 95.12 98 TYR A C 1
ATOM 776 O O . TYR A 1 98 ? 35.886 6.565 -33.625 1.00 95.12 98 TYR A O 1
ATOM 784 N N . MET A 1 99 ? 35.685 6.281 -31.405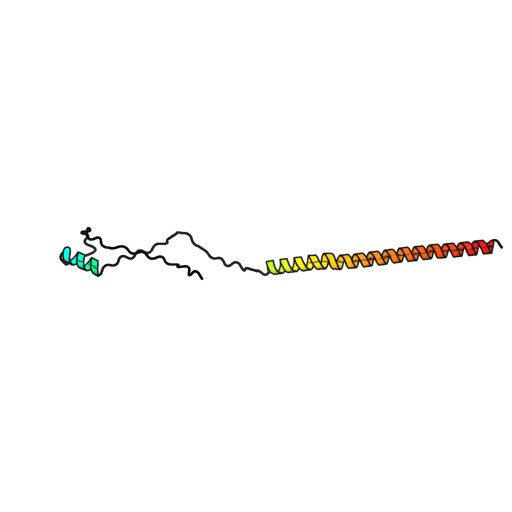 1.00 91.94 99 MET A N 1
ATOM 785 C CA . MET A 1 99 ? 37.078 6.611 -31.100 1.00 91.94 99 MET A CA 1
ATOM 786 C C . MET A 1 99 ? 38.050 5.620 -31.750 1.00 91.94 99 MET A C 1
ATOM 788 O O . MET A 1 99 ? 39.054 6.037 -32.329 1.00 91.94 99 MET A O 1
ATOM 792 N N . ALA A 1 100 ? 37.740 4.320 -31.740 1.00 93.06 100 ALA A N 1
ATOM 793 C CA . ALA A 1 100 ? 38.543 3.300 -32.410 1.00 93.06 100 ALA A CA 1
ATOM 794 C C . ALA A 1 100 ? 38.551 3.475 -33.938 1.00 93.06 100 ALA A C 1
ATOM 796 O O . ALA A 1 100 ? 39.612 3.384 -34.558 1.00 93.06 100 ALA A O 1
ATOM 797 N N . ALA A 1 101 ? 37.402 3.774 -34.550 1.00 93.62 101 ALA A N 1
ATOM 798 C CA . ALA A 1 101 ? 37.280 4.004 -35.988 1.00 93.62 101 ALA A CA 1
ATOM 799 C C . ALA A 1 101 ? 38.047 5.257 -36.429 1.00 93.62 101 ALA A C 1
ATOM 801 O O . ALA A 1 101 ? 38.810 5.200 -37.396 1.00 93.62 101 ALA A O 1
ATOM 802 N N . LEU A 1 102 ? 37.924 6.365 -35.692 1.00 91.25 102 LEU A N 1
ATOM 803 C CA . LEU A 1 102 ? 38.707 7.575 -35.943 1.00 91.25 102 LEU A CA 1
ATOM 804 C C . LEU A 1 102 ? 40.204 7.335 -35.753 1.00 91.25 102 LEU A C 1
ATOM 806 O O . LEU A 1 102 ? 41.010 7.783 -36.570 1.00 91.25 102 LEU A O 1
ATOM 810 N N . HIS A 1 103 ? 40.587 6.599 -34.711 1.00 90.62 103 HIS A N 1
ATOM 811 C CA . HIS A 1 103 ? 41.980 6.251 -34.459 1.00 90.62 103 HIS A CA 1
ATOM 812 C C . HIS A 1 103 ? 42.561 5.388 -35.591 1.00 90.62 103 HIS A C 1
ATOM 814 O O . HIS A 1 103 ? 43.633 5.693 -36.124 1.00 90.62 103 HIS A O 1
ATOM 820 N N . HIS A 1 104 ? 41.828 4.363 -36.034 1.00 89.69 104 HIS A N 1
ATOM 821 C CA . HIS A 1 104 ? 42.211 3.538 -37.179 1.00 89.69 104 HIS A CA 1
ATOM 822 C C . HIS A 1 104 ? 42.270 4.343 -38.480 1.00 89.69 104 HIS A C 1
ATOM 824 O O . HIS A 1 104 ? 43.224 4.180 -39.246 1.00 89.69 104 HIS A O 1
ATOM 830 N N . TYR A 1 105 ? 41.321 5.253 -38.710 1.00 91.31 105 TYR A N 1
ATOM 831 C CA . TYR A 1 105 ? 41.327 6.151 -39.863 1.00 91.31 105 TYR A CA 1
ATOM 832 C C . TYR A 1 105 ? 42.543 7.091 -39.845 1.00 91.31 105 TYR A C 1
ATOM 834 O O . TYR A 1 105 ? 43.226 7.235 -40.858 1.00 91.31 105 TYR A O 1
ATOM 842 N N . ALA A 1 106 ? 42.899 7.661 -38.689 1.00 89.38 106 ALA A N 1
ATOM 843 C CA . ALA A 1 106 ? 44.068 8.529 -38.531 1.00 89.38 106 ALA A CA 1
ATOM 844 C C . ALA A 1 106 ? 45.403 7.786 -38.740 1.00 89.38 106 ALA A C 1
ATOM 846 O O . ALA A 1 106 ? 46.335 8.332 -39.340 1.00 89.38 106 ALA A O 1
ATOM 847 N N . ILE A 1 107 ? 45.510 6.531 -38.287 1.00 87.31 107 ILE A N 1
ATOM 848 C CA . ILE A 1 107 ? 46.670 5.669 -38.573 1.00 87.31 107 ILE A CA 1
ATOM 849 C C . ILE A 1 107 ? 46.742 5.336 -40.066 1.00 87.31 107 ILE A C 1
ATOM 851 O O . ILE A 1 107 ? 47.816 5.438 -40.661 1.00 87.31 107 ILE A O 1
ATOM 855 N N . HIS A 1 108 ? 45.617 4.974 -40.689 1.00 88.69 108 HIS A N 1
ATOM 856 C CA . HIS A 1 108 ? 45.576 4.691 -42.123 1.00 88.69 108 HIS A CA 1
ATOM 857 C C . HIS A 1 108 ? 45.994 5.903 -42.951 1.00 88.69 108 HIS A C 1
ATOM 859 O O . HIS A 1 108 ? 46.814 5.772 -43.860 1.00 88.69 108 HIS A O 1
ATOM 865 N N . LYS A 1 109 ? 45.486 7.087 -42.599 1.00 91.19 109 LYS A N 1
ATOM 866 C CA . LYS A 1 109 ? 45.825 8.338 -43.273 1.00 91.19 109 LYS A CA 1
ATOM 867 C C . LYS A 1 109 ? 47.328 8.616 -43.180 1.00 91.19 109 LYS A C 1
ATOM 869 O O . LYS A 1 109 ? 47.948 8.861 -44.209 1.00 91.19 109 LYS A O 1
ATOM 874 N N . ARG A 1 110 ? 47.937 8.493 -41.988 1.00 87.50 110 ARG A N 1
ATOM 875 C CA . ARG A 1 110 ? 49.398 8.640 -41.792 1.00 87.50 110 ARG A CA 1
ATOM 876 C C . ARG A 1 110 ? 50.210 7.750 -42.734 1.00 87.50 110 ARG A C 1
ATOM 878 O O . ARG A 1 110 ? 51.071 8.261 -43.442 1.00 87.50 110 ARG A O 1
ATOM 885 N N . LYS A 1 111 ? 49.860 6.464 -42.835 1.00 87.31 111 LYS A N 1
ATOM 886 C CA . LYS A 1 111 ? 50.551 5.512 -43.724 1.00 87.31 111 LYS A CA 1
ATOM 887 C C . LYS A 1 111 ? 50.437 5.872 -45.210 1.00 87.31 111 LYS A C 1
ATOM 889 O O . LYS A 1 111 ? 51.314 5.521 -45.994 1.00 87.31 111 LYS A O 1
ATOM 894 N N . VAL A 1 112 ? 49.352 6.528 -45.628 1.00 87.19 112 VAL A N 1
ATOM 895 C CA . VAL A 1 112 ? 49.174 6.973 -47.022 1.00 87.19 112 VAL A CA 1
ATOM 896 C C . VAL A 1 112 ? 50.031 8.203 -47.317 1.00 87.19 112 VAL A C 1
ATOM 898 O O . VAL A 1 112 ? 50.709 8.214 -48.343 1.00 87.19 112 VAL A O 1
ATOM 901 N N . TRP A 1 113 ? 50.064 9.194 -46.420 1.00 82.06 113 TRP A N 1
ATOM 902 C CA . TRP A 1 113 ? 50.931 10.370 -46.573 1.00 82.06 113 TRP A CA 1
ATOM 903 C C . TRP A 1 113 ? 52.413 9.984 -46.623 1.00 82.06 113 TRP A C 1
ATOM 905 O O . TRP A 1 113 ? 53.133 10.470 -47.486 1.00 82.06 113 TRP A O 1
ATOM 915 N N . GLU A 1 114 ? 52.860 9.053 -45.774 1.00 86.69 114 GLU A N 1
ATOM 916 C CA . GLU A 1 114 ? 54.240 8.539 -45.795 1.00 86.69 114 GLU A CA 1
ATOM 917 C C . GLU A 1 114 ? 54.603 7.908 -47.149 1.00 86.69 114 GLU A C 1
ATOM 919 O O . GLU A 1 114 ? 55.683 8.154 -47.685 1.00 86.69 114 GLU A O 1
ATOM 924 N N . LYS A 1 115 ? 53.681 7.145 -47.753 1.00 86.31 115 LYS A N 1
ATOM 925 C CA . LYS A 1 115 ? 53.876 6.570 -49.094 1.00 86.31 115 LYS A CA 1
ATOM 926 C C . LYS A 1 115 ? 53.905 7.630 -50.196 1.00 86.31 115 LYS A C 1
ATOM 928 O O . LYS A 1 115 ? 54.626 7.448 -51.173 1.00 86.31 115 LYS A O 1
ATOM 933 N N . GLN A 1 116 ? 53.119 8.701 -50.074 1.00 86.06 116 GLN A N 1
ATOM 934 C CA . GLN A 1 116 ? 53.133 9.811 -51.034 1.00 86.06 116 GLN A CA 1
ATOM 935 C C . GLN A 1 116 ? 54.446 10.596 -50.951 1.00 86.06 116 GLN A C 1
ATOM 937 O O . GLN A 1 116 ? 55.092 10.783 -51.976 1.00 86.06 116 GLN A O 1
ATOM 942 N N . MET A 1 117 ? 54.900 10.922 -49.739 1.00 85.94 117 MET A N 1
ATOM 943 C CA . MET A 1 117 ? 56.192 11.579 -49.501 1.00 85.94 117 MET A CA 1
ATOM 944 C C . MET A 1 117 ? 57.373 10.735 -50.003 1.00 85.94 117 MET A C 1
ATOM 946 O O . MET A 1 117 ? 58.350 11.268 -50.520 1.00 85.94 117 MET A O 1
ATOM 950 N N . ALA A 1 118 ? 57.287 9.404 -49.891 1.00 84.12 118 ALA A N 1
ATOM 951 C CA . ALA A 1 118 ? 58.302 8.501 -50.432 1.00 84.12 118 ALA A CA 1
ATOM 952 C C . ALA A 1 118 ? 58.315 8.452 -51.971 1.00 84.12 118 ALA A C 1
ATOM 954 O O . ALA A 1 118 ? 59.384 8.294 -52.552 1.00 84.12 118 ALA A O 1
ATOM 955 N N . LYS A 1 119 ? 57.155 8.596 -52.631 1.00 82.25 119 LYS A N 1
ATOM 956 C CA . LYS A 1 119 ? 57.057 8.655 -54.101 1.00 82.25 119 LYS A CA 1
ATOM 957 C C . LYS A 1 119 ? 57.525 9.985 -54.679 1.00 82.25 119 LYS A C 1
ATOM 959 O O . LYS A 1 119 ? 58.047 9.990 -55.777 1.00 82.25 119 LYS A O 1
ATOM 964 N N . GLU A 1 120 ? 57.329 11.090 -53.970 1.00 85.69 120 GLU A N 1
ATOM 965 C CA . GLU A 1 120 ? 57.779 12.416 -54.419 1.00 85.69 120 GLU A CA 1
ATOM 966 C C . GLU A 1 120 ? 59.308 12.578 -54.329 1.00 85.69 120 GLU A C 1
ATOM 968 O O . GLU A 1 120 ? 59.891 13.438 -54.981 1.00 85.69 120 GLU A O 1
ATOM 973 N N . LYS A 1 121 ? 59.973 11.728 -53.535 1.00 72.62 121 LYS A N 1
ATOM 974 C CA . LYS A 1 121 ? 61.427 11.743 -53.334 1.00 72.62 121 LYS A CA 1
ATOM 975 C C . LYS A 1 121 ? 62.215 10.869 -54.330 1.00 72.62 121 LYS A C 1
ATOM 977 O O . LYS A 1 121 ? 63.444 10.935 -54.306 1.00 72.62 121 LYS A O 1
ATOM 982 N N . TYR A 1 122 ? 61.552 10.047 -55.150 1.00 60.59 122 TYR A N 1
ATOM 983 C CA . TYR A 1 122 ? 62.169 9.152 -56.144 1.00 60.59 122 TYR A CA 1
ATOM 984 C C . TYR A 1 122 ? 61.811 9.602 -57.559 1.00 60.59 122 TYR A C 1
ATOM 986 O O . TYR A 1 122 ? 62.736 9.691 -58.394 1.00 60.59 122 TYR A O 1
#

pLDDT: mean 77.37, std 13.2, range [33.06, 95.12]

Sequence (122 aa):
MQISRYFSYSEANWPSKSLNISLGRCDLSPEECNEQYQENGAMVEVFFEQLNYEVFTESEAYGVVKM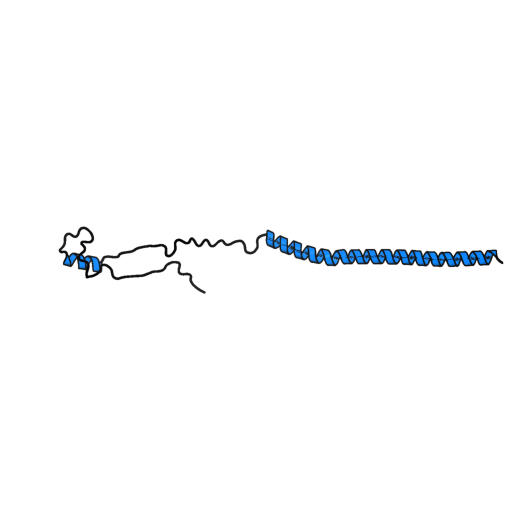LADFGGQLGLWSGVSFMTVCEFLGLFCELAYMAALHHYAIHKRKVWEKQMAKEKY

InterPro domains:
  IPR001873 Epithelial sodium channel [PF00858] (8-90)
  IPR001873 Epithelial sodium channel [PTHR11690] (8-97)

Radius of gyration: 49.63 Å; chains: 1; bounding box: 113×32×115 Å

Foldseek 3Di:
DDDPDPDDDDDDQPDDPPDLDPPPDDPDDSVVSVVCCNVPPDDDDDDDPDPDDPDPDPDPPDDPVNVVVVVCVVCCVCCVVPVVVVVVVVVVVVVVVVVVVVVVVVVVVVVVVVVVVVVVVD

Organism: NCBI:txid2138241

Secondary structure (DSSP, 8-state):
-----S--------S-TT-----S---S-HHHHHHHHHHH--------S-S---------TT-HHHHHHHHHHHHHHHIIIIIHHHHHHHHHHHHHHHHHHHHHHHHHHHHHHHHHHHHHT-